Protein AF-A0A382AEA0-F1 (afdb_monomer_lite)

Organism: NCBI:txid408172

Sequence (102 aa):
LDKCNVPLQNFSGQTELSDLAGLLSQSQLNISNDSGGTHISAASGKPKVCILGGGHFGRFVPYLECTGQTNKLEVVFHQMPCNGRNWERIYPLKKNKPAPCI

pLDDT: mean 89.27, std 7.99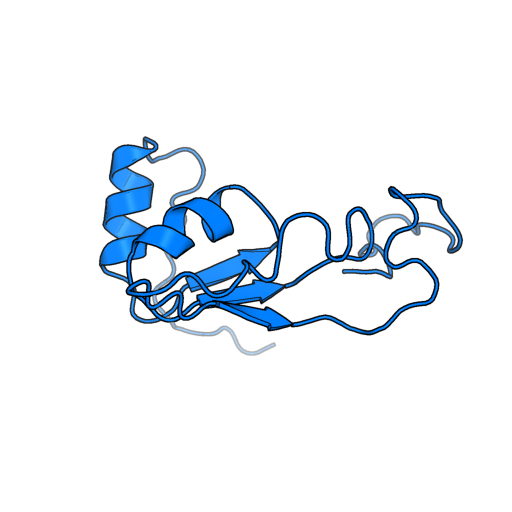, range [54.41, 97.38]

Radius of gyration: 15.99 Å; chains: 1; bounding box: 36×46×33 Å

InterPro domains:
  IPR002201 Glycosyl transferase, family 9 [PF01075] (7-64)

Secondary structure (DSSP, 8-state):
-PPP-S-----TTS--HHHHHHHHHH-S-EEEESSHHHHHHHTT-S-EEEE--STTTTTS-SPPP-TT----EEEE----TTTTSTT--SSPPPTTS--TT-

Structure (mmCIF, N/CA/C/O backbone):
data_AF-A0A382AEA0-F1
#
_entry.id   AF-A0A382AEA0-F1
#
loop_
_atom_site.group_PDB
_atom_site.id
_atom_site.type_symbol
_atom_site.label_atom_id
_atom_site.label_alt_id
_atom_site.label_comp_id
_atom_site.label_asym_id
_atom_site.label_entity_id
_atom_site.label_seq_id
_atom_site.pdbx_PDB_ins_code
_atom_site.Cartn_x
_atom_site.Cartn_y
_atom_site.Cartn_z
_atom_site.occupancy
_atom_site.B_iso_or_equiv
_atom_site.auth_seq_id
_atom_site.auth_comp_id
_atom_site.auth_asym_id
_atom_site.auth_atom_id
_atom_site.pdbx_PDB_model_num
ATOM 1 N N . LEU A 1 1 ? 4.645 -26.642 2.174 1.00 54.41 1 LEU A N 1
ATOM 2 C CA . LEU A 1 1 ? 4.092 -25.378 2.700 1.00 54.41 1 LEU A CA 1
ATOM 3 C C . LEU A 1 1 ? 2.961 -25.765 3.624 1.00 54.41 1 LEU A C 1
ATOM 5 O O . LEU A 1 1 ? 1.926 -26.210 3.134 1.00 54.41 1 LEU A O 1
ATOM 9 N N . ASP A 1 2 ? 3.201 -25.701 4.928 1.00 67.06 2 ASP A N 1
ATOM 10 C CA . ASP A 1 2 ? 2.167 -25.973 5.921 1.00 67.06 2 ASP A CA 1
ATOM 11 C C . ASP A 1 2 ? 1.032 -24.963 5.743 1.00 67.06 2 ASP A C 1
ATOM 13 O O . ASP A 1 2 ? 1.266 -23.767 5.548 1.00 67.06 2 ASP A O 1
ATOM 17 N N . LYS A 1 3 ? -0.211 -25.450 5.715 1.00 76.94 3 LYS A N 1
ATOM 18 C CA . LYS A 1 3 ? -1.380 -24.580 5.568 1.00 76.94 3 LYS A CA 1
ATOM 19 C C . LYS A 1 3 ? -1.535 -23.766 6.852 1.00 76.94 3 LYS A C 1
ATOM 21 O O . LYS A 1 3 ? -1.734 -24.330 7.923 1.00 76.94 3 LYS A O 1
ATOM 26 N N . CYS A 1 4 ? -1.451 -22.444 6.734 1.00 80.25 4 CYS A N 1
ATOM 27 C CA . CYS A 1 4 ? -1.717 -21.531 7.839 1.00 80.25 4 CYS A CA 1
ATOM 28 C C . CYS A 1 4 ? -3.212 -21.594 8.201 1.00 80.25 4 CYS A C 1
ATOM 30 O O . CYS A 1 4 ? -4.052 -21.352 7.338 1.00 80.25 4 CYS A O 1
ATOM 32 N N . ASN A 1 5 ? -3.547 -21.928 9.452 1.00 87.50 5 ASN A N 1
ATOM 33 C CA . ASN A 1 5 ? -4.934 -22.084 9.919 1.00 87.50 5 ASN A CA 1
ATOM 34 C C . ASN A 1 5 ? -5.510 -20.791 10.530 1.00 87.50 5 ASN A C 1
ATOM 36 O O . ASN A 1 5 ? -6.255 -20.826 11.508 1.00 87.50 5 ASN A O 1
ATOM 40 N N . VAL A 1 6 ? -5.115 -19.636 9.994 1.00 89.56 6 VAL A N 1
ATOM 41 C CA . VAL A 1 6 ? -5.649 -18.338 10.425 1.00 89.56 6 VAL A CA 1
ATOM 42 C C . VAL A 1 6 ? -6.948 -18.031 9.676 1.00 89.56 6 VAL A C 1
ATOM 44 O O . VAL A 1 6 ? -7.026 -18.306 8.475 1.00 89.56 6 VAL A O 1
ATOM 47 N N . PRO A 1 7 ? -7.964 -17.445 10.336 1.00 92.50 7 PRO A N 1
ATOM 48 C CA . PRO A 1 7 ? -9.147 -16.949 9.644 1.00 92.50 7 PRO A CA 1
ATOM 49 C C . PRO A 1 7 ? -8.756 -15.951 8.548 1.00 92.50 7 PRO A C 1
ATOM 51 O O . PRO A 1 7 ? -8.023 -14.995 8.801 1.00 92.50 7 PRO A O 1
ATOM 54 N N . LEU A 1 8 ? -9.247 -16.181 7.331 1.00 93.25 8 LEU A N 1
ATOM 55 C CA . LEU A 1 8 ? -8.988 -15.343 6.164 1.00 93.25 8 LEU A CA 1
ATOM 56 C C . LEU A 1 8 ? -10.314 -14.975 5.507 1.00 93.25 8 LEU A C 1
ATOM 58 O O . LEU A 1 8 ? -11.110 -15.852 5.175 1.00 93.25 8 LEU A O 1
ATOM 62 N N . GLN A 1 9 ? -10.516 -13.683 5.270 1.00 94.38 9 GLN A N 1
ATOM 63 C CA . GLN A 1 9 ? -11.692 -13.168 4.583 1.00 94.38 9 GLN A CA 1
ATOM 64 C C . GLN A 1 9 ? -11.266 -12.284 3.413 1.00 94.38 9 GLN A C 1
ATOM 66 O O . GLN A 1 9 ? -10.415 -11.408 3.557 1.00 94.38 9 GLN A O 1
ATOM 71 N N . ASN A 1 10 ? -11.856 -12.528 2.243 1.00 95.31 10 ASN A N 1
ATOM 72 C CA . ASN A 1 10 ? -11.640 -11.713 1.056 1.00 95.31 10 ASN A CA 1
ATOM 73 C C . ASN A 1 10 ? -12.782 -10.703 0.919 1.00 95.31 10 ASN A C 1
ATOM 75 O O . ASN A 1 10 ? -13.913 -11.110 0.673 1.00 95.31 10 ASN A O 1
ATOM 79 N N . PHE A 1 11 ? -12.466 -9.412 1.029 1.00 95.69 11 PHE A N 1
ATOM 80 C CA . PHE A 1 11 ? -13.406 -8.299 0.841 1.00 95.69 11 PHE A CA 1
ATOM 81 C C . PHE A 1 11 ? -13.280 -7.610 -0.531 1.00 95.69 11 PHE A C 1
ATOM 83 O O . PHE A 1 11 ? -13.922 -6.593 -0.784 1.00 95.69 11 PHE A O 1
ATOM 90 N N . SER A 1 12 ? -12.457 -8.140 -1.441 1.00 95.38 12 SER A N 1
ATOM 91 C CA . SER A 1 12 ? -12.239 -7.534 -2.761 1.00 95.38 12 SER A CA 1
ATOM 92 C C . SER A 1 12 ? -13.546 -7.459 -3.551 1.00 95.38 12 SER A C 1
ATOM 94 O O . SER A 1 12 ? -14.207 -8.480 -3.744 1.00 95.38 12 SER A O 1
ATOM 96 N N . GLY A 1 13 ? -13.906 -6.255 -4.006 1.00 96.75 13 GLY A N 1
ATOM 97 C CA . GLY A 1 13 ? -15.140 -6.002 -4.758 1.00 96.75 13 GLY A CA 1
ATOM 98 C C . GLY A 1 13 ? -16.430 -6.118 -3.938 1.00 96.75 13 GLY A C 1
ATOM 99 O O . GLY A 1 13 ? -17.500 -6.196 -4.529 1.00 96.75 13 GLY A O 1
ATOM 100 N N . GLN A 1 14 ? -16.338 -6.162 -2.604 1.00 97.38 14 GLN A N 1
ATOM 101 C CA . GLN A 1 14 ? -17.479 -6.352 -1.693 1.00 97.38 14 GLN A CA 1
ATOM 102 C C . GLN A 1 14 ? -17.691 -5.175 -0.730 1.00 97.38 14 GLN A C 1
ATOM 104 O O . GLN A 1 14 ? -18.480 -5.280 0.203 1.00 97.38 14 GLN A O 1
ATOM 109 N N . THR A 1 15 ? -16.966 -4.074 -0.919 1.00 96.75 15 THR A N 1
ATOM 110 C CA . THR A 1 15 ? -16.995 -2.905 -0.033 1.00 96.75 15 THR A CA 1
ATOM 111 C C . THR A 1 15 ? -17.123 -1.637 -0.853 1.00 96.75 15 THR A C 1
ATOM 113 O O . THR A 1 15 ? -16.404 -1.486 -1.846 1.00 96.75 15 THR A O 1
ATOM 116 N N . GLU A 1 16 ? -17.930 -0.691 -0.383 1.00 97.00 16 GLU A N 1
ATOM 117 C CA . GLU A 1 16 ? -17.836 0.692 -0.839 1.00 97.00 16 GLU A CA 1
ATOM 118 C C . GLU A 1 16 ? -16.609 1.376 -0.212 1.00 97.00 16 GLU A C 1
ATOM 120 O O . GLU A 1 16 ? -15.995 0.873 0.737 1.00 97.00 16 GLU A O 1
ATOM 125 N N . LEU A 1 17 ? -16.228 2.552 -0.719 1.00 95.50 17 LEU A N 1
ATOM 126 C CA . LEU A 1 17 ? -15.066 3.286 -0.192 1.00 95.50 17 LEU A CA 1
ATOM 127 C C . LEU A 1 17 ? -15.206 3.633 1.299 1.00 95.50 17 LEU A C 1
ATOM 129 O O . LEU A 1 17 ? -14.218 3.589 2.034 1.00 95.50 17 LEU A O 1
ATOM 133 N N . SER A 1 18 ? -16.421 3.953 1.753 1.00 95.94 18 SER A N 1
ATOM 134 C CA . SER A 1 18 ? -16.714 4.217 3.165 1.00 95.94 18 SER A CA 1
ATOM 135 C C . SER A 1 18 ? -16.516 2.979 4.037 1.00 95.94 18 SER A C 1
ATOM 137 O O . SER A 1 18 ? -15.931 3.083 5.116 1.00 95.94 18 SER A O 1
ATOM 139 N N . ASP A 1 19 ? -16.939 1.808 3.558 1.00 96.38 19 ASP A N 1
ATOM 140 C CA . ASP A 1 19 ? -16.797 0.546 4.287 1.00 96.38 19 ASP A CA 1
ATOM 141 C C . ASP A 1 19 ? -15.324 0.157 4.396 1.00 96.38 19 ASP A C 1
ATOM 143 O O . ASP A 1 19 ? -14.851 -0.212 5.471 1.00 96.38 19 ASP A O 1
ATOM 147 N N . LEU A 1 20 ? -14.567 0.320 3.304 1.00 95.62 20 LEU A N 1
ATOM 148 C CA . LEU A 1 20 ? -13.124 0.106 3.297 1.00 95.62 20 LEU A CA 1
ATOM 149 C C . LEU A 1 20 ? -12.418 1.025 4.304 1.00 95.62 20 LEU A C 1
ATOM 151 O O . LEU A 1 20 ? -11.589 0.554 5.081 1.00 95.62 20 LEU A O 1
ATOM 155 N N . ALA A 1 21 ? -12.755 2.318 4.337 1.00 95.00 21 ALA A N 1
ATOM 156 C CA . ALA A 1 21 ? -12.198 3.248 5.320 1.00 95.00 21 ALA A CA 1
ATOM 157 C C . ALA A 1 21 ? -12.528 2.820 6.762 1.00 95.00 21 ALA A C 1
ATOM 159 O O . ALA A 1 21 ? -11.650 2.835 7.629 1.00 95.00 21 ALA A O 1
ATOM 160 N N . GLY A 1 22 ? -13.763 2.364 7.000 1.00 96.00 22 GLY A N 1
ATOM 161 C CA . GLY A 1 22 ? -14.190 1.777 8.267 1.00 96.00 22 GLY A CA 1
ATOM 162 C C . GLY A 1 22 ? -13.323 0.581 8.662 1.00 96.00 22 GLY A C 1
ATOM 163 O O . GLY A 1 22 ? -12.715 0.597 9.732 1.00 96.00 22 GLY A O 1
ATOM 164 N N . LEU A 1 23 ? -13.171 -0.404 7.775 1.00 95.56 23 LEU A N 1
ATOM 165 C CA . LEU A 1 23 ? -12.339 -1.592 7.998 1.00 95.56 23 LEU A CA 1
ATOM 166 C C . LEU A 1 23 ? -10.877 -1.229 8.314 1.00 95.56 23 LEU A C 1
ATOM 168 O O . LEU A 1 23 ? -10.321 -1.698 9.309 1.00 95.56 23 LEU A O 1
ATOM 172 N N . LEU A 1 24 ? -10.266 -0.340 7.523 1.00 94.75 24 LEU A N 1
ATOM 173 C CA . LEU A 1 24 ? -8.881 0.119 7.713 1.00 94.75 24 LEU A CA 1
ATOM 174 C C . LEU A 1 24 ? -8.687 0.923 9.013 1.00 94.75 24 LEU A C 1
ATOM 176 O O . LEU A 1 24 ? -7.575 0.994 9.541 1.00 94.75 24 LEU A O 1
ATOM 180 N N . SER A 1 25 ? -9.752 1.540 9.536 1.00 93.94 25 SER A N 1
ATOM 181 C CA . SER A 1 25 ? -9.747 2.239 10.830 1.00 93.94 25 SER A CA 1
ATOM 182 C C . SER A 1 25 ? -9.891 1.314 12.033 1.00 93.94 25 SER A C 1
ATOM 184 O O . SER A 1 25 ? -9.539 1.707 13.142 1.00 93.94 25 SER A O 1
ATOM 186 N N . GLN A 1 26 ? -10.389 0.094 11.837 1.00 94.56 26 GLN A N 1
ATOM 187 C CA . GLN A 1 26 ? -10.534 -0.904 12.899 1.00 94.56 26 GLN A CA 1
ATOM 188 C C . GLN A 1 26 ? -9.371 -1.905 12.926 1.00 94.56 26 GLN A C 1
ATOM 190 O O . GLN A 1 26 ? -9.217 -2.642 13.898 1.00 94.56 26 GLN A O 1
ATOM 195 N N . SER A 1 27 ? -8.519 -1.918 11.898 1.00 94.44 27 SER A N 1
ATOM 196 C CA . SER A 1 27 ? -7.362 -2.808 11.841 1.00 94.44 27 SER A CA 1
ATOM 197 C C . SER A 1 27 ? -6.291 -2.450 12.884 1.00 94.44 27 SER A C 1
ATOM 199 O O . SER A 1 27 ? -6.180 -1.316 13.364 1.00 94.44 27 SER A O 1
ATOM 201 N N . GLN A 1 28 ? -5.484 -3.448 13.252 1.00 95.50 28 GLN A N 1
ATOM 202 C CA . GLN A 1 28 ? -4.302 -3.252 14.101 1.00 95.50 28 GLN A CA 1
ATOM 203 C C . GLN A 1 28 ? -3.078 -2.823 13.282 1.00 95.50 28 GLN A C 1
ATOM 205 O O . GLN A 1 28 ? -2.225 -2.087 13.772 1.00 95.50 28 GLN A O 1
ATOM 210 N N . LEU A 1 29 ? -3.012 -3.283 12.032 1.00 95.25 29 LEU A N 1
ATOM 211 C CA . LEU A 1 29 ? -1.952 -3.009 11.076 1.00 95.25 29 LEU A CA 1
ATOM 212 C C . LEU A 1 29 ? -2.542 -3.069 9.668 1.00 95.25 29 LEU A C 1
ATOM 214 O O . LEU A 1 29 ? -3.277 -4.002 9.343 1.00 95.25 29 LEU A O 1
ATOM 218 N N . ASN A 1 30 ? -2.178 -2.103 8.830 1.00 95.31 30 ASN A N 1
ATOM 219 C CA . ASN A 1 30 ? -2.489 -2.120 7.405 1.00 95.31 30 ASN A CA 1
ATOM 220 C C . ASN A 1 30 ? -1.215 -2.425 6.609 1.00 95.31 30 ASN A C 1
ATOM 222 O O . ASN A 1 30 ? -0.196 -1.768 6.807 1.00 95.31 30 ASN A O 1
ATOM 226 N N . ILE A 1 31 ? -1.262 -3.403 5.705 1.00 96.19 31 ILE A N 1
ATOM 227 C CA . ILE A 1 31 ? -0.163 -3.710 4.780 1.00 96.19 31 ILE A CA 1
ATOM 228 C C . ILE A 1 31 ? -0.712 -3.574 3.366 1.00 96.19 31 ILE A C 1
ATOM 230 O O . ILE A 1 31 ? -1.710 -4.209 3.029 1.00 96.19 31 ILE A O 1
ATOM 234 N N . SER A 1 32 ? -0.088 -2.733 2.549 1.00 94.88 32 SER A N 1
ATOM 235 C CA . SER A 1 32 ? -0.536 -2.471 1.182 1.00 94.88 32 SER A CA 1
ATOM 236 C C . SER A 1 32 ? 0.648 -2.098 0.293 1.00 94.88 32 SER A C 1
ATOM 238 O O . SER A 1 32 ? 1.715 -1.736 0.776 1.00 94.88 32 SER A O 1
ATOM 240 N N . ASN A 1 33 ? 0.473 -2.189 -1.022 1.00 94.12 33 ASN A N 1
ATOM 241 C CA .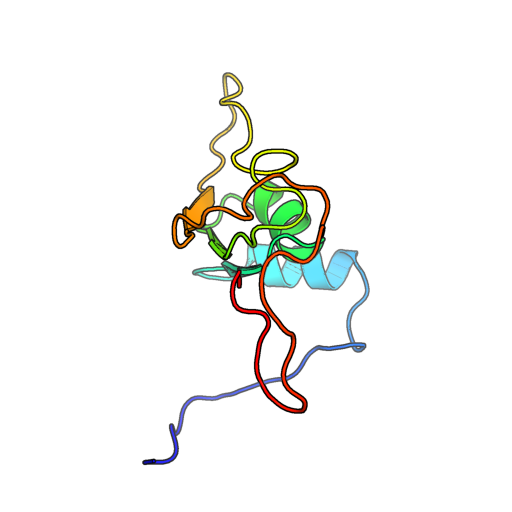 ASN A 1 33 ? 1.368 -1.537 -1.976 1.00 94.12 33 ASN A CA 1
ATOM 242 C C . ASN A 1 33 ? 1.067 -0.027 -2.062 1.00 94.12 33 ASN A C 1
ATOM 244 O O . ASN A 1 33 ? 0.105 0.456 -1.456 1.00 94.12 33 ASN A O 1
ATOM 248 N N . ASP A 1 34 ? 1.860 0.713 -2.839 1.00 94.00 34 ASP A N 1
ATOM 249 C CA . ASP A 1 34 ? 1.565 2.111 -3.190 1.00 94.00 34 ASP A CA 1
ATOM 250 C C . ASP A 1 34 ? 0.318 2.191 -4.094 1.00 94.00 34 ASP A C 1
ATOM 252 O O . ASP A 1 34 ? 0.390 2.090 -5.321 1.00 94.00 34 ASP A O 1
ATOM 256 N N . SER A 1 35 ? -0.856 2.251 -3.461 1.00 92.75 35 SER A N 1
ATOM 257 C CA . SER A 1 35 ? -2.176 2.300 -4.090 1.00 92.75 35 SER A CA 1
ATOM 258 C C . SER A 1 35 ? -3.195 3.001 -3.185 1.00 92.75 35 SER A C 1
ATOM 260 O O . SER A 1 35 ? -2.894 3.386 -2.051 1.00 92.75 35 SER A O 1
ATOM 262 N N . GLY A 1 36 ? -4.439 3.136 -3.664 1.00 92.50 36 GLY A N 1
ATOM 263 C CA . GLY A 1 36 ? -5.516 3.818 -2.939 1.00 92.50 36 GLY A CA 1
ATOM 264 C C . GLY A 1 36 ? -5.716 3.334 -1.497 1.00 92.50 36 GLY A C 1
ATOM 265 O O . GLY A 1 36 ? -5.966 4.155 -0.620 1.00 92.50 36 GLY A O 1
ATOM 266 N N . GLY A 1 37 ? -5.522 2.040 -1.211 1.00 93.06 37 GLY A N 1
ATOM 267 C CA . GLY A 1 37 ? -5.641 1.494 0.148 1.00 93.06 37 GLY A CA 1
ATOM 268 C C . GLY A 1 37 ? -4.628 2.084 1.139 1.00 93.06 37 GLY A C 1
ATOM 269 O O . GLY A 1 37 ? -4.989 2.434 2.267 1.00 93.06 37 GLY A O 1
ATOM 270 N N . THR A 1 38 ? -3.375 2.278 0.712 1.00 93.81 38 THR A N 1
ATOM 271 C CA . THR A 1 38 ? -2.343 2.954 1.519 1.00 93.81 38 THR A CA 1
ATOM 272 C C . THR A 1 38 ? -2.749 4.391 1.830 1.00 93.81 38 THR A C 1
ATOM 274 O O . THR A 1 38 ? -2.648 4.827 2.974 1.00 93.81 38 THR A O 1
ATOM 277 N N . HIS A 1 39 ? -3.262 5.125 0.843 1.00 92.75 39 HIS A N 1
ATOM 278 C CA . HIS A 1 39 ? -3.636 6.527 1.028 1.00 92.75 39 HIS A CA 1
ATOM 279 C C . HIS A 1 39 ? -4.903 6.699 1.882 1.00 92.75 39 HIS A C 1
ATOM 281 O O . HIS A 1 39 ? -4.947 7.581 2.735 1.00 92.75 39 HIS A O 1
ATOM 287 N N . ILE A 1 40 ? -5.903 5.821 1.734 1.00 93.19 40 ILE A N 1
ATOM 288 C CA . ILE A 1 40 ? -7.102 5.818 2.592 1.00 93.19 40 ILE A CA 1
ATOM 289 C C . ILE A 1 40 ? -6.716 5.479 4.040 1.00 93.19 40 ILE A C 1
ATOM 291 O O . ILE A 1 40 ? -7.096 6.192 4.969 1.00 93.19 40 ILE A O 1
ATOM 295 N N . SER A 1 41 ? -5.912 4.430 4.250 1.00 91.81 41 SER A N 1
ATOM 296 C CA . SER A 1 41 ? -5.444 4.050 5.595 1.00 91.81 41 SER A CA 1
ATOM 297 C C . SER A 1 41 ? -4.502 5.081 6.225 1.00 91.81 41 SER A C 1
ATOM 299 O O . SER A 1 41 ? -4.335 5.107 7.447 1.00 91.81 41 SER A O 1
ATOM 301 N N . ALA A 1 42 ? -3.906 5.980 5.438 1.00 89.88 42 ALA A N 1
ATOM 302 C CA . ALA A 1 42 ? -3.067 7.036 5.981 1.00 89.88 42 ALA A CA 1
ATOM 303 C C . ALA A 1 42 ? -3.835 7.950 6.950 1.00 89.88 42 ALA A C 1
ATOM 305 O O . ALA A 1 42 ? -3.279 8.340 7.979 1.00 89.88 42 ALA A O 1
ATOM 306 N N . ALA A 1 43 ? -5.122 8.184 6.678 1.00 87.56 43 ALA A N 1
ATOM 307 C CA . ALA A 1 43 ? -6.017 8.991 7.502 1.00 87.56 43 ALA A CA 1
ATOM 308 C C . ALA A 1 43 ? -6.547 8.269 8.758 1.00 87.56 43 ALA A C 1
ATOM 310 O O . ALA A 1 43 ? -7.166 8.906 9.605 1.00 87.56 43 ALA A O 1
ATOM 311 N N . SER A 1 44 ? -6.317 6.959 8.918 1.00 87.19 44 SER A N 1
ATOM 312 C CA . SER A 1 44 ? -6.961 6.174 9.983 1.00 87.19 44 SER A CA 1
ATOM 313 C C . SER A 1 44 ? -6.235 6.190 11.336 1.00 87.19 44 SER A C 1
ATOM 315 O O . SER A 1 44 ? -6.705 5.588 12.301 1.00 87.19 44 SER A O 1
ATOM 317 N N . GLY A 1 45 ? -5.062 6.832 11.427 1.00 85.88 45 GLY A N 1
ATOM 318 C CA . GLY A 1 45 ? -4.230 6.873 12.643 1.00 85.88 45 GLY A CA 1
ATOM 319 C C . GLY A 1 45 ? -3.632 5.520 13.070 1.00 85.88 45 GLY A C 1
ATOM 320 O O . GLY A 1 45 ? -2.884 5.449 14.052 1.00 85.88 45 GLY A O 1
ATOM 321 N N . LYS A 1 46 ? -3.930 4.438 12.340 1.00 91.12 46 LYS A N 1
ATOM 322 C CA . LYS A 1 46 ? -3.383 3.098 12.578 1.00 91.12 46 LYS A CA 1
ATOM 323 C C . LYS A 1 46 ? -1.966 2.964 12.020 1.00 91.12 46 LYS A C 1
ATOM 325 O O . LYS A 1 46 ? -1.637 3.681 11.074 1.00 91.12 46 LYS A O 1
ATOM 330 N N . PRO A 1 47 ? -1.133 2.064 12.575 1.00 93.69 47 PRO A N 1
ATOM 331 C CA . PRO A 1 47 ? 0.124 1.658 11.953 1.00 93.69 47 PRO A CA 1
ATOM 332 C C . PRO A 1 47 ? -0.109 1.096 10.547 1.00 93.69 47 PRO A C 1
ATOM 334 O O . PRO A 1 47 ? -1.067 0.349 10.316 1.00 93.69 47 PRO A O 1
ATOM 337 N N . LYS A 1 48 ? 0.766 1.447 9.604 1.00 94.19 48 LYS A N 1
ATOM 338 C CA . LYS A 1 48 ? 0.701 0.947 8.227 1.00 94.19 48 LYS A CA 1
ATOM 339 C C . LYS A 1 48 ? 2.097 0.736 7.663 1.00 94.19 48 LYS A C 1
ATOM 341 O O . LYS A 1 48 ? 3.010 1.498 7.967 1.00 94.19 48 LYS A O 1
ATOM 346 N N . VAL A 1 49 ? 2.210 -0.256 6.791 1.00 96.44 49 VAL A N 1
ATOM 347 C CA . VAL A 1 49 ? 3.403 -0.542 5.998 1.00 96.44 49 VAL A CA 1
ATOM 348 C C . VAL A 1 49 ? 3.019 -0.491 4.522 1.00 96.44 49 VAL A C 1
ATOM 350 O O . VAL A 1 49 ? 2.163 -1.256 4.071 1.00 96.44 49 VAL A O 1
ATOM 353 N N . CYS A 1 50 ? 3.653 0.409 3.773 1.00 96.00 50 CYS A N 1
ATOM 354 C CA . CYS A 1 50 ? 3.546 0.479 2.322 1.00 96.00 50 CYS A CA 1
ATOM 355 C C . CYS A 1 50 ? 4.754 -0.199 1.673 1.00 96.00 50 CYS A C 1
ATOM 357 O O . CYS A 1 50 ? 5.891 0.211 1.903 1.00 96.00 50 CYS A O 1
ATOM 359 N N . ILE A 1 51 ? 4.502 -1.206 0.839 1.00 95.44 51 ILE A N 1
ATOM 360 C CA . ILE A 1 51 ? 5.509 -1.819 -0.030 1.00 95.44 51 ILE A CA 1
ATOM 361 C C . ILE A 1 51 ? 5.601 -0.969 -1.300 1.00 95.44 51 ILE A C 1
ATOM 363 O O . ILE A 1 51 ? 4.717 -1.014 -2.165 1.00 95.44 51 ILE A O 1
ATOM 367 N N . LEU A 1 52 ? 6.655 -0.160 -1.391 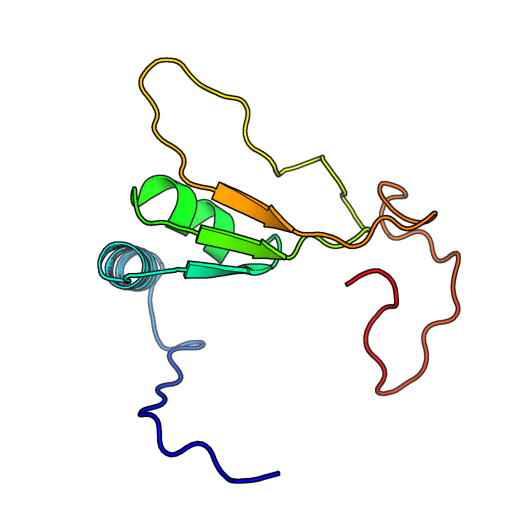1.00 94.62 52 LEU A N 1
ATOM 368 C CA . LEU A 1 52 ? 6.858 0.781 -2.485 1.00 94.62 52 LEU A CA 1
ATOM 369 C C . LEU A 1 52 ? 7.647 0.134 -3.627 1.00 94.62 52 LEU A C 1
ATOM 371 O O . LEU A 1 52 ? 8.773 -0.330 -3.447 1.00 94.62 52 LEU A O 1
ATOM 375 N N . GLY A 1 53 ? 7.058 0.170 -4.823 1.00 92.12 53 GLY A N 1
ATOM 376 C CA . GLY A 1 53 ? 7.717 -0.249 -6.054 1.00 92.12 53 GLY A CA 1
ATOM 377 C C . GLY A 1 53 ? 8.523 0.865 -6.736 1.00 92.12 53 GLY A C 1
ATOM 378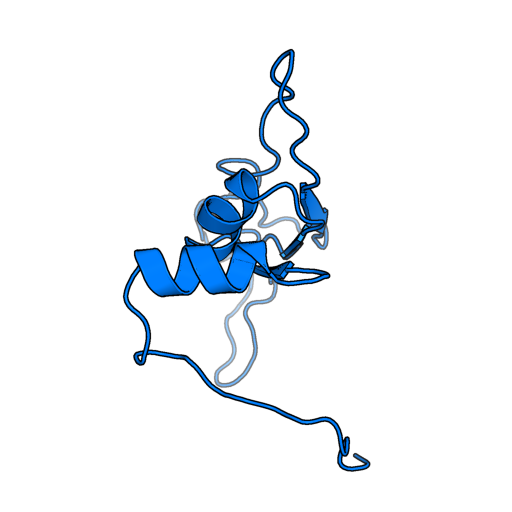 O O . GLY A 1 53 ? 8.420 2.046 -6.408 1.00 92.12 53 GLY A O 1
ATOM 379 N N . GLY A 1 54 ? 9.303 0.496 -7.754 1.00 91.62 54 GLY A N 1
ATOM 380 C CA . GLY A 1 54 ? 10.216 1.418 -8.442 1.00 91.62 54 GLY A CA 1
ATOM 381 C C . GLY A 1 54 ? 9.577 2.390 -9.447 1.00 91.62 54 GLY A C 1
ATOM 382 O O . GLY A 1 54 ? 10.236 3.339 -9.864 1.00 91.62 54 GLY A O 1
ATOM 383 N N . GLY A 1 55 ? 8.320 2.188 -9.853 1.00 89.19 55 GLY A N 1
ATOM 384 C CA . GLY A 1 55 ? 7.686 2.931 -10.953 1.00 89.19 55 GLY A CA 1
ATOM 385 C C . GLY A 1 55 ? 7.623 4.448 -10.745 1.00 89.19 55 GLY A C 1
ATOM 386 O O . GLY A 1 55 ? 8.241 5.202 -11.492 1.00 89.19 55 GLY A O 1
ATOM 387 N N . HIS A 1 56 ? 6.906 4.888 -9.709 1.00 91.38 56 HIS A N 1
ATOM 388 C CA . HIS A 1 56 ? 6.805 6.293 -9.284 1.00 91.38 56 HIS A CA 1
ATOM 389 C C . HIS A 1 56 ? 7.474 6.503 -7.921 1.00 91.38 56 HIS A C 1
ATOM 391 O O . HIS A 1 56 ? 6.924 7.141 -7.026 1.00 91.38 56 HIS A O 1
ATOM 397 N N . PHE A 1 57 ? 8.656 5.912 -7.755 1.00 93.50 57 PHE A N 1
ATOM 398 C CA . PHE A 1 57 ? 9.376 5.900 -6.488 1.00 93.50 57 PHE A CA 1
ATOM 399 C C . PHE A 1 57 ? 9.537 7.309 -5.896 1.00 93.50 57 PHE A C 1
ATOM 401 O O . PHE A 1 57 ? 10.000 8.219 -6.582 1.00 93.50 57 PHE A O 1
ATOM 408 N N . GLY A 1 58 ? 9.147 7.488 -4.631 1.00 91.81 58 GLY A N 1
ATOM 409 C CA . GLY A 1 58 ? 9.253 8.765 -3.917 1.00 91.81 58 GLY A CA 1
ATOM 410 C C . GLY A 1 58 ? 8.246 9.840 -4.342 1.00 91.81 58 GLY A C 1
ATOM 411 O O . GLY A 1 58 ? 8.256 10.929 -3.778 1.00 91.81 58 GLY A O 1
ATOM 412 N N . ARG A 1 59 ? 7.374 9.571 -5.326 1.00 92.56 59 ARG A N 1
ATOM 413 C CA . ARG A 1 59 ? 6.417 10.568 -5.833 1.00 92.56 59 ARG A CA 1
ATOM 414 C C . ARG A 1 59 ? 5.229 10.781 -4.898 1.00 92.56 59 ARG A C 1
ATOM 416 O O . ARG A 1 59 ? 4.754 11.906 -4.785 1.00 92.56 59 ARG A O 1
ATOM 423 N N . PHE A 1 60 ? 4.725 9.706 -4.291 1.00 92.12 60 PHE A N 1
ATOM 424 C CA . PHE A 1 60 ? 3.512 9.738 -3.464 1.00 92.12 60 PHE A CA 1
ATOM 425 C C . PHE A 1 60 ? 3.769 9.392 -2.000 1.00 92.12 60 PHE A C 1
ATOM 427 O O . PHE A 1 60 ? 3.054 9.887 -1.137 1.00 92.12 60 PHE A O 1
ATOM 434 N N . VAL A 1 61 ? 4.774 8.563 -1.714 1.00 92.31 61 VAL A N 1
ATOM 435 C CA . VAL A 1 61 ? 5.175 8.172 -0.358 1.00 92.31 61 VAL A CA 1
ATOM 436 C C . VAL A 1 61 ? 6.710 8.204 -0.233 1.00 92.31 61 VAL A C 1
ATOM 438 O O . VAL A 1 61 ? 7.387 7.903 -1.221 1.00 92.31 61 VAL A O 1
ATOM 441 N N . PRO A 1 62 ? 7.278 8.536 0.945 1.00 90.81 62 PRO A N 1
ATOM 442 C CA . PRO A 1 62 ? 6.587 8.896 2.188 1.00 90.81 62 PRO A CA 1
ATOM 443 C C . PRO A 1 62 ? 5.883 10.257 2.103 1.00 90.81 62 PRO A C 1
ATOM 445 O O . PRO A 1 62 ? 6.250 11.115 1.303 1.00 90.81 62 PRO A O 1
ATOM 448 N N . TYR A 1 63 ? 4.844 10.442 2.918 1.00 88.69 63 TYR A N 1
ATOM 449 C CA . TYR A 1 63 ? 4.216 11.755 3.068 1.00 88.69 63 TYR A CA 1
ATOM 450 C C . TYR A 1 63 ? 5.142 12.701 3.825 1.00 88.69 63 TYR A C 1
ATOM 452 O O . TYR A 1 63 ? 5.897 12.273 4.693 1.00 88.69 63 TYR A O 1
ATOM 460 N N . LEU A 1 64 ? 5.059 13.990 3.501 1.00 83.25 64 LEU A N 1
ATOM 461 C CA . LEU A 1 64 ? 5.752 15.022 4.261 1.00 83.25 64 LEU A CA 1
ATOM 462 C C . LEU A 1 64 ? 5.181 15.091 5.677 1.00 83.25 64 LEU A C 1
ATOM 464 O O . LEU A 1 64 ? 3.961 15.077 5.862 1.00 83.25 64 LEU A O 1
ATOM 468 N N . GLU A 1 65 ? 6.066 15.222 6.660 1.00 78.19 65 GLU A N 1
ATOM 469 C CA . GLU A 1 65 ? 5.672 15.491 8.038 1.00 78.19 65 GLU A CA 1
ATOM 470 C C . GLU A 1 65 ? 4.921 16.825 8.097 1.00 78.19 65 GLU A C 1
ATOM 472 O O . GLU A 1 65 ? 5.462 17.883 7.771 1.00 78.19 65 GLU A O 1
ATOM 477 N N . CYS A 1 66 ? 3.651 16.771 8.489 1.00 70.75 66 CYS A N 1
ATOM 478 C CA . CYS A 1 66 ? 2.805 17.944 8.664 1.00 70.75 66 CYS A CA 1
ATOM 479 C C . CYS A 1 66 ? 2.582 18.174 10.159 1.00 70.75 66 CYS A C 1
ATOM 481 O O . CYS A 1 66 ? 2.247 17.250 10.902 1.00 70.75 66 CYS A O 1
ATOM 483 N N . THR A 1 67 ? 2.753 19.416 10.613 1.00 69.94 67 THR A N 1
ATOM 484 C CA . THR A 1 67 ? 2.590 19.780 12.024 1.00 69.94 67 THR A CA 1
ATOM 485 C C . THR A 1 67 ? 1.194 19.390 12.526 1.00 69.94 67 THR A C 1
ATOM 487 O O . THR A 1 67 ? 0.175 19.787 11.968 1.00 69.94 67 THR A O 1
ATOM 490 N N . GLY A 1 68 ? 1.143 18.569 13.580 1.00 70.69 68 GLY A N 1
ATOM 491 C CA . GLY A 1 68 ? -0.111 18.086 14.173 1.00 70.69 68 GLY A CA 1
ATOM 492 C C . GLY A 1 68 ? -0.720 16.835 13.526 1.00 70.69 68 GLY A C 1
ATOM 493 O O . GLY A 1 68 ? -1.731 16.344 14.025 1.00 70.69 68 GLY A O 1
ATOM 494 N N . GLN A 1 69 ? -0.117 16.274 12.472 1.00 69.44 69 GLN A N 1
ATOM 495 C CA . GLN A 1 69 ? -0.537 14.993 11.898 1.00 69.44 69 GLN A CA 1
ATOM 496 C C . GLN A 1 69 ? 0.395 13.867 12.351 1.00 69.44 69 GLN A C 1
ATOM 498 O O . GLN A 1 69 ? 1.610 13.976 12.259 1.00 69.44 69 GLN A O 1
ATOM 503 N N . THR A 1 70 ? -0.173 12.757 12.829 1.00 64.12 70 THR A N 1
ATOM 504 C CA . THR A 1 70 ? 0.590 11.548 13.182 1.00 64.12 70 THR A CA 1
ATOM 505 C C . THR A 1 70 ? 0.364 10.475 12.124 1.00 64.12 70 THR A C 1
ATOM 507 O O . THR A 1 70 ? -0.381 9.509 12.311 1.00 64.12 70 THR A O 1
ATOM 510 N N . ASN A 1 71 ? 0.985 10.649 10.957 1.00 77.44 71 ASN A N 1
ATOM 511 C CA . ASN A 1 71 ? 0.934 9.622 9.926 1.00 77.44 71 ASN A CA 1
ATOM 512 C C . ASN A 1 71 ? 1.916 8.486 10.257 1.00 77.44 71 ASN A C 1
ATOM 514 O O . ASN A 1 71 ? 3.102 8.584 9.985 1.00 77.44 71 ASN A O 1
ATOM 518 N N . LYS A 1 72 ? 1.422 7.375 10.812 1.00 87.62 72 LYS A N 1
ATOM 519 C CA . LYS A 1 72 ? 2.245 6.195 11.160 1.00 87.62 72 LYS A CA 1
ATOM 520 C C . LYS A 1 72 ? 2.600 5.297 9.959 1.00 87.62 72 LYS A C 1
ATOM 522 O O . LYS A 1 72 ? 2.387 4.086 10.033 1.00 87.62 72 LYS A O 1
ATOM 527 N N . LEU A 1 73 ? 2.995 5.894 8.829 1.00 92.12 73 LEU A N 1
ATOM 528 C CA . LEU A 1 73 ? 3.299 5.195 7.574 1.00 92.12 73 LEU A CA 1
ATOM 529 C C . LEU A 1 73 ? 4.774 4.856 7.460 1.00 92.12 73 LEU A C 1
ATOM 531 O O . LEU A 1 73 ? 5.585 5.726 7.170 1.00 92.12 73 LEU A O 1
ATOM 535 N N . GLU A 1 74 ? 5.076 3.567 7.558 1.00 94.12 74 GLU A N 1
ATOM 536 C CA . GLU A 1 74 ? 6.384 3.045 7.194 1.00 94.12 74 GLU A CA 1
ATOM 537 C C . GLU A 1 74 ? 6.394 2.657 5.718 1.00 94.12 74 GLU A C 1
ATOM 539 O O . GLU A 1 74 ? 5.516 1.932 5.242 1.00 94.12 74 GLU A O 1
ATOM 544 N N . VAL A 1 75 ? 7.389 3.140 4.981 1.00 95.19 75 VAL A N 1
ATOM 545 C CA . VAL A 1 75 ? 7.574 2.814 3.565 1.00 95.19 75 VAL A CA 1
ATOM 546 C C . VAL A 1 75 ? 8.758 1.869 3.447 1.00 95.19 75 VAL A C 1
ATOM 548 O O . VAL A 1 75 ? 9.886 2.233 3.771 1.00 95.19 75 VAL A O 1
ATOM 551 N N . VAL A 1 76 ? 8.503 0.656 2.967 1.00 95.38 76 VAL A N 1
ATOM 552 C CA . VAL A 1 76 ? 9.528 -0.369 2.765 1.00 95.38 76 VAL A CA 1
ATOM 553 C C . VAL A 1 76 ? 9.736 -0.607 1.279 1.00 95.38 76 VAL A C 1
ATOM 555 O O . VAL A 1 76 ? 8.786 -0.685 0.501 1.00 95.38 76 VAL A O 1
ATOM 558 N N . PHE A 1 77 ? 10.996 -0.714 0.877 1.00 93.62 77 PHE A N 1
ATOM 559 C CA . PHE A 1 77 ? 11.380 -0.965 -0.504 1.00 93.62 77 PHE A CA 1
ATOM 560 C C . PHE A 1 77 ? 12.761 -1.606 -0.562 1.00 93.62 77 PHE A C 1
ATOM 562 O O . PHE A 1 77 ? 13.582 -1.462 0.345 1.00 93.62 77 PHE A O 1
ATOM 569 N N . HIS A 1 78 ? 13.036 -2.276 -1.676 1.00 91.69 78 HIS A N 1
ATOM 570 C CA . HIS A 1 78 ? 14.388 -2.663 -2.040 1.00 91.69 78 HIS A CA 1
ATOM 571 C C . HIS A 1 78 ? 14.973 -1.611 -2.989 1.00 91.69 78 HIS A C 1
ATOM 573 O O . HIS A 1 78 ? 14.380 -1.293 -4.023 1.00 91.69 78 HIS A O 1
ATOM 579 N N . GLN A 1 79 ? 16.125 -1.034 -2.635 1.00 91.81 79 GLN A N 1
ATOM 580 C CA . GLN A 1 79 ? 16.766 -0.029 -3.478 1.00 91.81 79 GLN A CA 1
ATOM 581 C C . GLN A 1 79 ? 17.223 -0.670 -4.789 1.00 91.81 79 GLN A C 1
ATOM 583 O O . GLN A 1 79 ? 18.062 -1.566 -4.792 1.00 91.81 79 GLN A O 1
ATOM 588 N N . MET A 1 80 ? 16.695 -0.178 -5.909 1.00 90.75 80 MET A N 1
ATOM 589 C CA . MET A 1 80 ? 16.968 -0.720 -7.236 1.00 90.75 80 MET A CA 1
ATOM 590 C C . MET A 1 80 ? 17.336 0.397 -8.217 1.00 90.75 80 MET A C 1
ATOM 592 O O . MET A 1 80 ? 16.760 1.482 -8.154 1.00 90.75 80 MET A O 1
ATOM 596 N N . PRO A 1 81 ? 18.211 0.138 -9.209 1.00 90.62 81 PRO A N 1
ATOM 597 C CA . PRO A 1 81 ? 18.551 1.122 -10.239 1.00 90.62 81 PRO A CA 1
ATOM 598 C C . PRO A 1 81 ? 17.371 1.617 -11.094 1.00 90.62 81 PRO A C 1
ATOM 600 O O . PRO A 1 81 ? 17.536 2.565 -11.851 1.00 90.62 81 PRO A O 1
ATOM 603 N N . CYS A 1 82 ? 16.203 0.969 -11.064 1.00 87.88 82 CYS A N 1
ATOM 604 C CA . CYS A 1 82 ? 15.006 1.405 -11.806 1.00 87.88 82 CYS A CA 1
ATOM 605 C C . CYS A 1 82 ? 14.084 2.326 -11.008 1.00 87.88 82 CYS A C 1
ATOM 607 O O . CYS A 1 82 ? 13.114 2.823 -11.580 1.00 87.88 82 CYS A O 1
ATOM 609 N N . ASN A 1 83 ? 14.366 2.555 -9.726 1.00 91.81 83 ASN A N 1
ATOM 610 C CA . ASN A 1 83 ? 13.535 3.395 -8.878 1.00 91.81 83 ASN A CA 1
ATOM 611 C C . ASN A 1 83 ? 13.463 4.818 -9.453 1.00 91.81 83 ASN A C 1
ATOM 613 O O . ASN A 1 83 ? 14.489 5.447 -9.701 1.00 91.81 83 ASN A O 1
ATOM 617 N N . GLY A 1 84 ? 12.245 5.307 -9.688 1.00 89.44 84 GLY A N 1
ATOM 618 C CA . GLY A 1 84 ? 11.971 6.671 -10.144 1.00 89.44 84 GLY A CA 1
ATOM 619 C C . GLY A 1 84 ? 12.030 6.866 -11.660 1.00 89.44 84 GLY A C 1
ATOM 620 O O . GLY A 1 84 ? 11.935 7.999 -12.122 1.00 89.44 84 GLY A O 1
ATOM 621 N N . ARG A 1 85 ? 12.156 5.793 -12.454 1.00 88.44 85 ARG A N 1
ATOM 622 C CA . ARG A 1 85 ? 12.210 5.889 -13.924 1.00 88.44 85 ARG A CA 1
ATOM 623 C C . ARG A 1 85 ? 10.855 5.775 -14.626 1.00 88.44 85 ARG A C 1
ATOM 625 O O . ARG A 1 85 ? 10.801 5.328 -15.760 1.00 88.44 85 ARG A O 1
ATOM 632 N N . ASN A 1 86 ? 9.745 6.115 -13.970 1.00 88.56 86 ASN A N 1
ATOM 633 C CA . ASN A 1 86 ? 8.402 6.103 -14.576 1.00 88.56 86 ASN A CA 1
ATOM 634 C C . ASN A 1 86 ? 8.063 4.796 -15.321 1.00 88.56 86 ASN A C 1
ATOM 636 O O . ASN A 1 86 ? 7.536 4.818 -16.431 1.00 88.56 86 ASN A O 1
ATOM 640 N N . TRP A 1 87 ? 8.373 3.649 -14.708 1.00 85.75 87 TRP A N 1
ATOM 641 C CA . TRP A 1 87 ? 8.169 2.309 -15.288 1.00 85.75 87 TRP A CA 1
ATOM 642 C C . TRP A 1 87 ? 9.011 1.979 -16.535 1.00 85.75 87 TRP A C 1
ATOM 644 O O . TRP A 1 87 ? 8.758 0.964 -17.193 1.00 85.75 87 TRP A O 1
ATOM 654 N N . GLU A 1 88 ? 10.045 2.766 -16.844 1.00 86.50 88 GLU A N 1
ATOM 655 C CA . GLU A 1 88 ? 11.022 2.408 -17.871 1.00 86.50 88 GLU A CA 1
ATOM 656 C C . GLU A 1 88 ? 11.688 1.068 -17.542 1.00 86.50 88 GLU A C 1
ATOM 658 O O . GLU A 1 88 ? 12.223 0.828 -16.451 1.00 86.50 88 GLU A O 1
ATOM 663 N N . ARG A 1 89 ? 11.642 0.157 -18.515 1.00 75.50 89 ARG A N 1
ATOM 664 C CA . ARG A 1 89 ? 12.123 -1.212 -18.342 1.00 75.50 89 ARG A CA 1
ATOM 665 C C . ARG A 1 89 ? 13.633 -1.255 -18.514 1.00 75.50 89 ARG A C 1
ATOM 667 O O . ARG A 1 89 ? 14.128 -1.230 -19.634 1.00 75.50 89 ARG A O 1
ATOM 674 N N . ILE A 1 90 ? 14.349 -1.417 -17.408 1.00 86.62 90 ILE A N 1
ATOM 675 C CA . ILE A 1 90 ? 15.790 -1.733 -17.431 1.00 86.62 90 ILE A CA 1
ATOM 676 C C . ILE A 1 90 ? 16.068 -3.226 -17.212 1.00 86.62 90 ILE A C 1
ATOM 678 O O . ILE A 1 90 ? 17.190 -3.686 -17.396 1.00 86.62 90 ILE A O 1
ATOM 682 N N . TYR A 1 91 ? 15.040 -3.983 -16.818 1.00 85.69 91 TYR A N 1
ATOM 683 C CA . TYR A 1 91 ? 15.097 -5.425 -16.613 1.00 85.69 91 TYR A CA 1
ATOM 684 C C . TYR A 1 91 ? 14.045 -6.126 -17.481 1.00 85.69 91 TYR A C 1
ATOM 686 O O . TYR A 1 91 ? 12.938 -5.600 -17.649 1.00 85.69 91 TYR A O 1
ATOM 694 N N . PRO A 1 92 ? 14.344 -7.324 -18.010 1.00 86.38 92 PRO A N 1
ATOM 695 C CA . PRO A 1 92 ? 13.376 -8.096 -18.773 1.00 86.38 92 PRO A CA 1
ATOM 696 C C . PRO A 1 92 ? 12.261 -8.621 -17.861 1.00 86.38 92 PRO A C 1
ATOM 698 O O . PRO A 1 92 ? 12.518 -9.266 -16.843 1.00 86.38 92 PRO A O 1
ATOM 701 N N . LEU A 1 93 ? 11.008 -8.394 -18.259 1.00 87.06 93 LEU A N 1
ATOM 702 C CA . LEU A 1 93 ? 9.853 -9.011 -17.611 1.00 87.06 93 LEU A CA 1
ATOM 703 C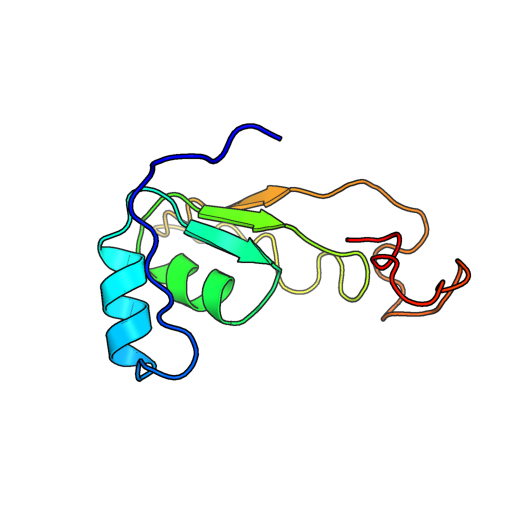 C . LEU A 1 93 ? 9.744 -10.468 -18.062 1.00 87.06 93 LEU A C 1
ATOM 705 O O . LEU A 1 93 ? 9.735 -10.762 -19.257 1.00 87.06 93 LEU A O 1
ATOM 709 N N . LYS A 1 94 ? 9.642 -11.387 -17.103 1.00 89.12 94 LYS A N 1
ATOM 710 C CA . LYS A 1 94 ? 9.408 -12.808 -17.377 1.00 89.12 94 LYS A CA 1
ATOM 711 C C . LYS A 1 94 ? 7.942 -13.129 -17.122 1.00 89.12 94 LYS A C 1
ATOM 713 O O . LYS A 1 94 ? 7.375 -12.716 -16.114 1.00 89.12 94 LYS A O 1
ATOM 718 N N . LYS A 1 95 ? 7.332 -13.901 -18.022 1.00 91.75 95 LYS A N 1
ATOM 719 C CA . LYS A 1 95 ? 5.962 -14.396 -17.841 1.00 91.75 95 LYS A CA 1
ATOM 720 C C . LYS A 1 95 ? 5.860 -15.158 -16.513 1.00 91.75 95 LYS A C 1
ATOM 722 O O . LYS A 1 95 ? 6.749 -15.943 -16.189 1.00 91.75 95 LYS A O 1
ATOM 727 N N . ASN A 1 96 ? 4.784 -14.926 -15.760 1.00 90.12 96 ASN A N 1
ATOM 728 C CA . ASN A 1 96 ? 4.525 -15.541 -14.450 1.00 90.12 96 ASN A CA 1
ATOM 729 C C . ASN A 1 96 ? 5.610 -15.272 -13.386 1.00 90.12 96 ASN A C 1
ATOM 731 O O . ASN A 1 96 ? 5.775 -16.060 -12.453 1.00 90.12 96 ASN A O 1
ATOM 735 N N . LYS A 1 97 ? 6.372 -14.182 -13.519 1.00 89.44 97 LYS A N 1
ATOM 736 C CA . LYS A 1 97 ? 7.288 -13.696 -12.483 1.00 89.44 97 LYS A CA 1
ATOM 737 C C . LYS A 1 97 ? 6.878 -12.284 -12.062 1.00 89.44 97 LYS A C 1
ATOM 739 O O . LYS A 1 97 ? 6.393 -11.534 -12.911 1.00 89.44 97 LYS A O 1
ATOM 744 N N . PRO A 1 98 ? 7.058 -11.923 -10.780 1.00 84.00 98 PRO A N 1
ATOM 745 C CA . PRO A 1 98 ? 6.836 -10.553 -10.340 1.00 84.00 98 PRO A CA 1
ATOM 746 C C . PRO A 1 98 ? 7.786 -9.598 -11.071 1.00 84.00 98 PRO A C 1
ATOM 748 O O . PRO A 1 98 ? 8.854 -9.999 -11.548 1.00 84.00 98 PRO A O 1
ATOM 751 N N . ALA A 1 99 ? 7.388 -8.329 -11.163 1.00 83.44 99 ALA A N 1
ATOM 752 C CA . ALA A 1 99 ? 8.293 -7.285 -11.619 1.00 83.44 99 ALA A CA 1
ATOM 753 C C . ALA A 1 99 ? 9.500 -7.210 -10.659 1.00 83.44 99 ALA A C 1
ATOM 755 O O . ALA A 1 99 ? 9.291 -7.273 -9.453 1.00 83.44 99 ALA A O 1
ATOM 756 N N . PRO A 1 100 ? 10.745 -7.049 -11.147 1.00 83.88 100 PRO A N 1
ATOM 757 C CA . PRO A 1 100 ? 11.931 -7.030 -10.278 1.00 83.88 100 PRO A CA 1
ATOM 758 C C . PRO A 1 100 ? 11.994 -5.868 -9.277 1.00 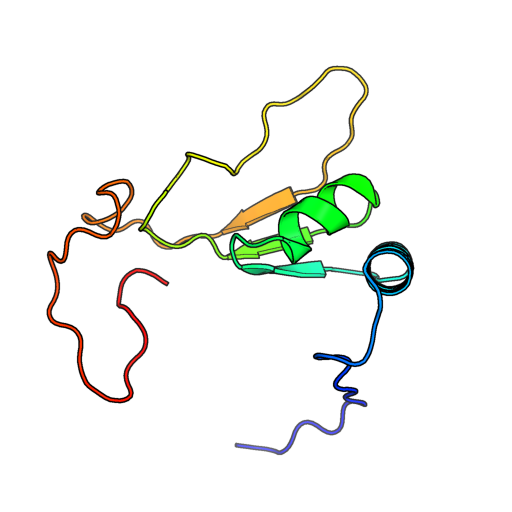83.88 100 PRO A C 1
ATOM 760 O O . PRO A 1 100 ? 12.847 -5.868 -8.399 1.00 83.88 100 PRO A O 1
ATOM 763 N N . CYS A 1 101 ? 11.162 -4.845 -9.462 1.00 80.38 101 CYS A N 1
ATOM 764 C CA . CYS A 1 101 ? 11.147 -3.615 -8.677 1.00 80.38 101 CYS A CA 1
ATOM 765 C C . CYS A 1 101 ? 9.935 -3.509 -7.742 1.00 80.38 101 CYS A C 1
ATOM 767 O O . CYS A 1 101 ? 9.524 -2.391 -7.430 1.00 80.38 101 CYS A O 1
ATOM 769 N N . ILE A 1 102 ? 9.351 -4.651 -7.358 1.00 75.88 102 ILE A N 1
ATOM 770 C CA . ILE A 1 102 ? 8.287 -4.809 -6.355 1.00 75.88 102 ILE A CA 1
ATOM 771 C C . ILE A 1 102 ? 8.716 -5.907 -5.384 1.00 75.88 102 ILE A C 1
ATOM 773 O O . ILE A 1 102 ? 9.185 -6.958 -5.878 1.00 75.88 102 ILE A O 1
#

Foldseek 3Di:
DPDDPDDDDDCVPPDDLVVLLVVLLPDQEAEEEPDPSLVSNQPNLHAYEYEYFQQQAPPPPDDDDDPPRDRNYHYDFDDDPSRRVNPPDPDDDDPPDDDPRD